Protein AF-A0A836QVP0-F1 (afdb_monomer)

Nearest PDB structures (foldseek):
  3f8k-assembly1_A  TM=7.224E-01  e=1.694E-03  Saccharolobus solfataricus P2
  4ab7-assembly1_A  TM=6.302E-01  e=6.485E+00  Saccharomyces cerevisiae
  1q4o-assembly1_A  TM=4.106E-01  e=5.060E+00  Homo sapiens
  3p37-assembly2_B  TM=4.115E-01  e=7.812E+00  Homo sapiens

Sequence (126 aa):
MILKKATSDDEDFIYNIVKDWLEKYPEQTVTVTIVTKEQMFSKPAERYIIDDYKGFVQLLPNNEIGYYLKPECHNKGIGTQAVKKLIKLHTRPFYFVTISNGNPASLKVAEKIGFKPKGQILIYSN

Radius of gyration: 14.01 Å; Cα contacts (8 Å, |Δi|>4): 146; chains: 1; bounding box: 30×34×31 Å

Solvent-accessible surface area (backbone atoms only — not comparable to full-atom values): 7857 Å² total; per-residue (Å²): 140,49,74,45,78,56,54,80,88,44,45,65,60,57,44,47,58,50,50,56,44,49,75,74,38,58,71,37,46,80,71,91,69,93,70,54,65,68,64,62,65,70,52,74,60,56,45,25,30,31,56,90,75,46,28,38,40,34,39,38,87,90,33,39,51,51,72,50,63,44,77,95,51,57,97,68,57,52,67,47,52,50,53,58,50,50,48,70,75,55,80,63,100,64,73,47,69,89,75,26,90,63,27,64,70,60,51,55,36,39,52,77,74,63,59,72,94,86,81,85,85,87,86,84,82,133

Mean predicted aligned error: 3.47 Å

Structure (mmCIF, N/CA/C/O backbone):
data_AF-A0A836QVP0-F1
#
_entry.id   AF-A0A836QVP0-F1
#
loop_
_atom_site.group_PDB
_atom_site.id
_atom_site.type_symbol
_atom_site.label_atom_id
_atom_site.label_alt_id
_atom_site.label_comp_id
_atom_site.label_asym_id
_atom_site.label_entity_id
_atom_site.label_seq_id
_atom_site.pdbx_PDB_ins_code
_atom_site.Cartn_x
_atom_site.Cartn_y
_atom_site.Cartn_z
_atom_site.occupancy
_atom_site.B_iso_or_equiv
_atom_site.auth_seq_id
_atom_site.auth_comp_id
_atom_site.auth_asym_id
_atom_site.auth_atom_id
_atom_site.pdbx_PDB_model_num
ATOM 1 N N . MET A 1 1 ? -5.489 -14.407 6.427 1.00 89.25 1 MET A N 1
ATOM 2 C CA . MET A 1 1 ? -5.341 -12.943 6.315 1.00 89.25 1 MET A CA 1
ATOM 3 C C . MET A 1 1 ? -6.645 -12.316 5.823 1.00 89.25 1 MET A C 1
ATOM 5 O O . MET A 1 1 ? -7.242 -12.780 4.843 1.00 89.25 1 MET A O 1
ATOM 9 N N . ILE A 1 2 ? -7.098 -11.281 6.517 1.00 95.62 2 ILE A N 1
ATOM 10 C CA . ILE A 1 2 ? -8.347 -10.546 6.305 1.00 95.62 2 ILE A CA 1
ATOM 11 C C . ILE A 1 2 ? -8.015 -9.182 5.686 1.00 95.62 2 ILE A C 1
ATOM 13 O O . ILE A 1 2 ? -7.008 -8.574 6.031 1.00 95.62 2 ILE A O 1
ATOM 17 N N . LEU A 1 3 ? -8.849 -8.739 4.741 1.00 98.25 3 LEU A N 1
ATOM 18 C CA . LEU A 1 3 ? -8.848 -7.365 4.241 1.00 98.25 3 LEU A CA 1
ATOM 19 C C . LEU A 1 3 ? -10.195 -6.757 4.621 1.00 98.25 3 LEU A C 1
ATOM 21 O O . LEU A 1 3 ? -11.218 -7.195 4.095 1.00 98.25 3 LEU A O 1
ATOM 25 N N . LYS A 1 4 ? -10.197 -5.801 5.550 1.00 98.06 4 LYS A N 1
ATOM 26 C CA . LYS A 1 4 ? -11.392 -5.044 5.942 1.00 98.06 4 LYS A CA 1
ATOM 27 C C . LYS A 1 4 ? -11.407 -3.750 5.138 1.00 98.06 4 LYS A C 1
ATOM 29 O O . LYS A 1 4 ? -10.389 -3.068 5.091 1.00 98.06 4 LYS A O 1
ATOM 34 N N . LYS A 1 5 ? -12.525 -3.416 4.493 1.00 98.25 5 LYS A N 1
ATOM 35 C CA . LYS A 1 5 ? -12.683 -2.127 3.805 1.00 98.25 5 LYS A CA 1
ATOM 36 C C . LYS A 1 5 ? -12.430 -0.997 4.812 1.00 98.25 5 LYS A C 1
ATOM 38 O O . LYS A 1 5 ? -13.017 -1.019 5.891 1.00 98.25 5 LYS A O 1
ATOM 43 N N . ALA A 1 6 ? -11.530 -0.079 4.475 1.00 98.06 6 ALA A N 1
ATOM 44 C CA . ALA A 1 6 ? -11.201 1.042 5.346 1.00 98.06 6 ALA A CA 1
ATOM 45 C C . ALA A 1 6 ? -12.353 2.055 5.383 1.00 98.06 6 ALA A C 1
ATOM 47 O O . ALA A 1 6 ? -13.060 2.244 4.388 1.00 98.06 6 ALA A O 1
ATOM 48 N N . THR A 1 7 ? -12.506 2.699 6.531 1.00 97.50 7 THR A N 1
ATOM 49 C CA . THR A 1 7 ? -13.482 3.758 6.815 1.00 97.50 7 THR A CA 1
ATOM 50 C C . THR A 1 7 ? -12.760 5.035 7.252 1.00 97.50 7 THR A C 1
ATOM 52 O O . THR A 1 7 ? -11.534 5.029 7.376 1.00 97.50 7 THR A O 1
ATOM 55 N N . SER A 1 8 ? -13.501 6.120 7.498 1.00 96.44 8 SER A N 1
ATOM 56 C CA . SER A 1 8 ? -12.942 7.369 8.042 1.00 96.44 8 SER A CA 1
ATOM 57 C C . SER A 1 8 ? -12.183 7.152 9.355 1.00 96.44 8 SER A C 1
ATOM 59 O O . SER A 1 8 ? -11.165 7.792 9.597 1.00 96.44 8 SER A O 1
ATOM 61 N N . ASP A 1 9 ? -12.626 6.193 10.172 1.00 97.62 9 ASP A N 1
ATOM 62 C CA . ASP A 1 9 ? -12.014 5.880 11.469 1.00 97.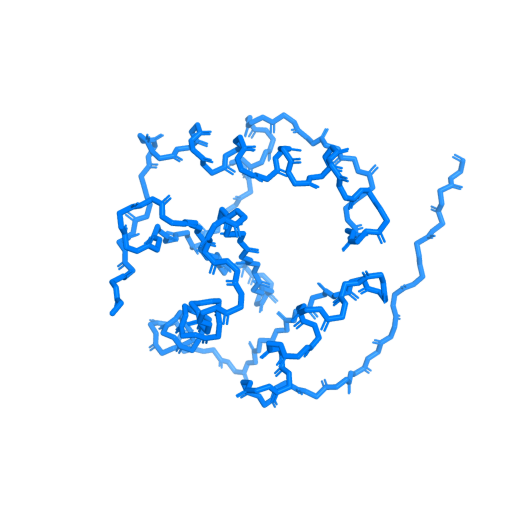62 9 ASP A CA 1
ATOM 63 C C . ASP A 1 9 ? -10.604 5.280 11.325 1.00 97.62 9 ASP A C 1
ATOM 65 O O . ASP A 1 9 ? -9.821 5.264 12.272 1.00 97.62 9 ASP A O 1
ATOM 69 N N . ASP A 1 10 ? -10.255 4.796 10.129 1.00 98.31 10 ASP A N 1
ATOM 70 C CA . ASP A 1 10 ? -8.952 4.205 9.839 1.00 98.31 10 ASP A CA 1
ATOM 71 C C . ASP A 1 10 ? -7.957 5.216 9.229 1.00 98.31 10 ASP A C 1
ATOM 73 O O . ASP A 1 10 ? -6.792 4.875 8.998 1.00 98.31 10 ASP A O 1
ATOM 77 N N . GLU A 1 11 ? -8.389 6.450 8.941 1.00 97.69 11 GLU A N 1
ATOM 78 C CA . GLU A 1 11 ? -7.580 7.441 8.219 1.00 97.69 11 GLU A CA 1
ATOM 79 C C . GLU A 1 11 ? -6.318 7.840 8.976 1.00 97.69 11 GLU A C 1
ATOM 81 O O . GLU A 1 11 ? -5.252 7.934 8.368 1.00 97.69 11 GLU A O 1
ATOM 86 N N . ASP A 1 12 ? -6.406 8.019 10.296 1.00 98.19 12 ASP A N 1
ATOM 87 C CA . ASP A 1 12 ? -5.246 8.369 11.120 1.00 98.19 12 ASP A CA 1
ATOM 88 C C . ASP A 1 12 ? -4.194 7.262 11.099 1.00 98.19 12 ASP A C 1
ATOM 90 O O . ASP A 1 12 ? -3.002 7.528 10.946 1.00 98.19 12 ASP A O 1
ATOM 94 N N . PHE A 1 13 ? -4.626 6.003 11.178 1.00 98.25 13 PHE A N 1
ATOM 95 C CA . PHE A 1 13 ? -3.720 4.866 11.072 1.00 98.25 13 PHE A CA 1
ATOM 96 C C . PHE A 1 13 ? -3.014 4.833 9.710 1.00 98.25 13 PHE A C 1
ATOM 98 O O . PHE A 1 13 ? -1.790 4.701 9.644 1.00 98.25 13 PHE A O 1
ATOM 105 N N . ILE A 1 14 ? -3.784 4.960 8.627 1.00 97.94 14 ILE A N 1
ATOM 106 C CA . ILE A 1 14 ? -3.273 4.938 7.252 1.00 97.94 14 ILE A CA 1
ATOM 107 C C . ILE A 1 14 ? -2.326 6.118 7.002 1.00 97.94 14 ILE A C 1
ATOM 109 O O . ILE A 1 14 ? -1.282 5.943 6.378 1.00 97.94 14 ILE A O 1
ATOM 113 N N . TYR A 1 15 ? -2.666 7.312 7.480 1.00 97.50 15 TYR A N 1
ATOM 114 C CA . TYR A 1 15 ? -1.828 8.491 7.313 1.00 97.50 15 TYR A CA 1
ATOM 115 C C . TYR A 1 15 ? -0.508 8.345 8.065 1.00 97.50 15 TYR A C 1
ATOM 117 O O . TYR A 1 15 ? 0.557 8.503 7.468 1.00 97.50 15 TYR A O 1
ATOM 125 N N . ASN A 1 16 ? -0.569 7.977 9.347 1.00 97.12 16 ASN A N 1
ATOM 126 C CA . ASN A 1 16 ? 0.618 7.879 10.192 1.00 97.12 16 ASN A CA 1
ATOM 127 C C . ASN A 1 16 ? 1.580 6.802 9.687 1.00 97.12 16 ASN A C 1
ATOM 129 O O . ASN A 1 16 ? 2.766 7.071 9.560 1.00 97.12 16 ASN A O 1
ATOM 133 N N . ILE A 1 17 ? 1.091 5.624 9.281 1.00 95.94 17 ILE A N 1
ATOM 134 C CA . ILE A 1 17 ? 1.989 4.578 8.767 1.00 95.94 17 ILE A CA 1
ATOM 135 C C . ILE A 1 17 ? 2.681 4.979 7.453 1.00 95.94 17 ILE A C 1
ATOM 137 O O . ILE A 1 17 ? 3.822 4.578 7.223 1.00 95.94 17 ILE A O 1
ATOM 141 N N . VAL A 1 18 ? 2.024 5.763 6.587 1.00 94.06 18 VAL A N 1
ATOM 142 C CA . VAL A 1 18 ? 2.669 6.313 5.383 1.00 94.06 18 VAL A CA 1
ATOM 143 C C . VAL A 1 18 ? 3.687 7.370 5.769 1.00 94.06 18 VAL A C 1
ATOM 145 O O . VAL A 1 18 ? 4.825 7.301 5.311 1.00 94.06 18 VAL A O 1
ATOM 148 N N . LYS A 1 19 ? 3.288 8.326 6.611 1.00 94.12 19 LYS A N 1
ATOM 149 C CA . LYS A 1 19 ? 4.142 9.419 7.071 1.00 94.12 19 LYS A CA 1
ATOM 150 C C . LYS A 1 19 ? 5.417 8.883 7.726 1.00 94.12 19 LYS A C 1
ATOM 152 O O . LYS A 1 19 ? 6.502 9.204 7.253 1.00 94.12 19 LYS A O 1
ATOM 157 N N . ASP A 1 20 ? 5.286 7.993 8.708 1.00 92.62 20 ASP A N 1
ATOM 158 C CA . ASP A 1 20 ? 6.408 7.370 9.418 1.00 92.62 20 ASP A CA 1
ATOM 159 C C . ASP A 1 20 ? 7.358 6.657 8.450 1.00 92.62 20 ASP A C 1
ATOM 161 O O . ASP A 1 20 ? 8.580 6.701 8.598 1.00 92.62 20 ASP A O 1
ATOM 165 N N . TRP A 1 21 ? 6.807 5.982 7.435 1.00 89.62 21 TRP A N 1
ATOM 166 C CA . TRP A 1 21 ? 7.616 5.278 6.448 1.00 89.62 21 TRP A CA 1
ATOM 167 C C . TRP A 1 21 ? 8.377 6.240 5.530 1.00 89.62 21 TRP A C 1
ATOM 169 O O . TRP A 1 21 ? 9.555 6.010 5.263 1.00 89.62 21 TRP A O 1
ATOM 179 N N . LEU A 1 22 ? 7.730 7.318 5.075 1.00 89.50 22 LEU A N 1
ATOM 180 C CA . LEU A 1 22 ? 8.355 8.347 4.239 1.00 89.50 22 LEU A CA 1
ATOM 181 C C . LEU A 1 22 ? 9.447 9.118 4.991 1.00 89.50 22 LEU A C 1
ATOM 183 O O . LEU A 1 22 ? 10.489 9.401 4.409 1.00 89.50 22 LEU A O 1
ATOM 187 N N . GLU A 1 23 ? 9.234 9.423 6.273 1.00 90.75 23 GLU A N 1
ATOM 188 C CA . GLU A 1 23 ? 10.230 10.097 7.117 1.00 90.75 23 GLU A CA 1
ATOM 189 C C . GLU A 1 23 ? 11.433 9.194 7.411 1.00 90.75 23 GLU A C 1
ATOM 191 O O . GLU A 1 23 ? 12.572 9.657 7.439 1.00 90.75 23 GLU A O 1
ATOM 196 N N . LYS A 1 24 ? 11.194 7.893 7.612 1.00 89.50 24 LYS A N 1
ATOM 197 C CA . LYS A 1 24 ? 12.241 6.937 7.985 1.00 89.50 24 LYS A CA 1
ATOM 198 C C . LYS A 1 24 ? 13.052 6.403 6.804 1.00 89.50 24 LYS A C 1
ATOM 200 O O . LYS A 1 24 ? 14.218 6.066 6.994 1.00 89.50 24 LYS A O 1
ATOM 205 N N . TYR A 1 25 ? 12.440 6.279 5.626 1.00 86.69 25 TYR A N 1
ATOM 206 C CA . TYR A 1 25 ? 13.046 5.666 4.436 1.00 86.69 25 TYR A CA 1
ATOM 207 C C . TYR A 1 25 ? 12.886 6.542 3.177 1.00 86.69 25 TYR A C 1
ATOM 209 O O . TYR A 1 25 ? 12.335 6.078 2.167 1.00 86.69 25 TYR A O 1
ATOM 217 N N . PRO A 1 26 ? 13.341 7.809 3.203 1.00 84.50 26 PRO A N 1
ATOM 218 C CA . PRO A 1 26 ? 13.167 8.746 2.091 1.00 84.50 26 PRO A CA 1
ATOM 219 C C . PRO A 1 26 ? 13.824 8.268 0.782 1.00 84.50 26 PRO A C 1
ATOM 221 O O . PRO A 1 26 ? 13.364 8.604 -0.304 1.00 84.50 26 PRO A O 1
ATOM 224 N N . GLU A 1 27 ? 14.858 7.430 0.847 1.00 82.06 27 GLU A N 1
ATOM 225 C CA . GLU A 1 27 ? 15.530 6.846 -0.319 1.00 82.06 27 GLU A CA 1
ATOM 226 C C . GLU A 1 27 ? 14.762 5.673 -0.959 1.00 82.06 27 GLU A C 1
ATOM 228 O O . GLU A 1 27 ? 15.013 5.288 -2.105 1.00 82.06 27 GLU A O 1
ATOM 233 N N . GLN A 1 28 ? 13.811 5.083 -0.231 1.00 83.12 28 GLN A N 1
ATOM 234 C CA . GLN A 1 28 ? 13.062 3.900 -0.674 1.00 83.12 28 GLN A CA 1
ATOM 235 C C . GLN A 1 28 ? 11.713 4.256 -1.290 1.00 83.12 28 GLN A C 1
ATOM 237 O O . GLN A 1 28 ? 10.989 3.366 -1.748 1.00 83.12 28 GLN A O 1
ATOM 242 N N . THR A 1 29 ? 11.370 5.541 -1.326 1.00 79.62 29 THR A N 1
ATOM 243 C CA . THR A 1 29 ? 10.100 6.028 -1.849 1.00 79.62 29 THR A CA 1
ATOM 244 C C . THR A 1 29 ? 10.238 6.650 -3.235 1.00 79.62 29 THR A C 1
ATOM 246 O O . THR A 1 29 ? 11.289 7.141 -3.629 1.00 79.62 29 THR A O 1
ATOM 249 N N . VAL A 1 30 ? 9.142 6.605 -3.987 1.00 74.81 30 VAL A N 1
ATOM 250 C CA . VAL A 1 30 ? 8.937 7.358 -5.238 1.00 74.81 30 VAL A CA 1
ATOM 251 C C . VAL A 1 30 ? 8.290 8.717 -4.915 1.00 74.81 30 VAL A C 1
ATOM 253 O O . VAL A 1 30 ? 8.295 9.639 -5.723 1.00 74.81 30 VAL A O 1
ATOM 256 N N . THR A 1 31 ? 7.723 8.859 -3.715 1.00 73.38 31 THR A N 1
ATOM 257 C CA . THR A 1 31 ? 7.054 10.075 -3.260 1.00 73.38 31 THR A CA 1
ATOM 258 C C . THR A 1 31 ? 8.075 11.135 -2.865 1.00 73.38 31 THR A C 1
ATOM 260 O O . THR A 1 3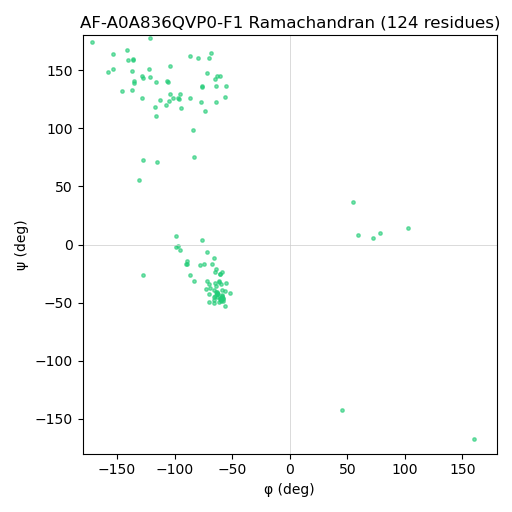1 ? 8.869 10.923 -1.957 1.00 73.38 31 THR A O 1
ATOM 263 N N . VAL A 1 32 ? 7.991 12.303 -3.497 1.00 66.94 32 VAL A N 1
ATOM 264 C CA . VAL A 1 32 ? 8.932 13.423 -3.296 1.00 66.94 32 VAL A CA 1
ATOM 265 C C . VAL A 1 32 ? 8.499 14.356 -2.159 1.00 66.94 32 VAL A C 1
ATOM 267 O O . VAL A 1 32 ? 9.288 15.149 -1.655 1.00 66.94 32 VAL A O 1
ATOM 270 N N . THR A 1 33 ? 7.234 14.290 -1.736 1.00 78.94 33 THR A N 1
ATOM 271 C CA . THR 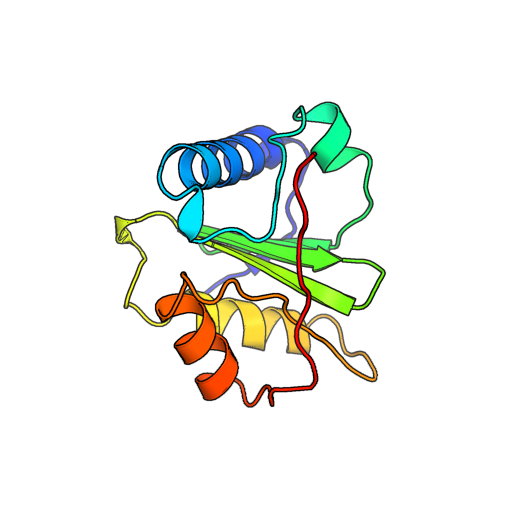A 1 33 ? 6.685 15.197 -0.721 1.00 78.94 33 THR A CA 1
ATOM 272 C C . THR A 1 33 ? 5.662 14.484 0.149 1.00 78.94 33 THR A C 1
ATOM 274 O O . THR A 1 33 ? 4.746 13.833 -0.358 1.00 78.94 33 THR A O 1
ATOM 277 N N . ILE A 1 34 ? 5.798 14.636 1.465 1.00 83.75 34 ILE A N 1
ATOM 278 C CA . ILE A 1 34 ? 4.775 14.221 2.424 1.00 83.75 34 ILE A CA 1
ATOM 279 C C . ILE A 1 34 ? 3.623 15.226 2.323 1.00 83.75 34 ILE A C 1
ATOM 281 O O . ILE A 1 34 ? 3.795 16.411 2.596 1.00 83.75 34 ILE A O 1
ATOM 285 N N . VAL A 1 35 ? 2.463 14.753 1.878 1.00 89.12 35 VAL A N 1
ATOM 286 C CA . VAL A 1 35 ? 1.232 15.552 1.778 1.00 89.12 35 VAL A CA 1
ATOM 287 C C . VAL A 1 35 ? 0.473 15.536 3.103 1.00 89.12 35 VAL A C 1
ATOM 289 O O . VAL A 1 35 ? 0.703 14.650 3.924 1.00 89.12 35 VAL A O 1
ATOM 292 N N . THR A 1 36 ? -0.453 16.473 3.313 1.00 94.62 36 THR A N 1
ATOM 293 C CA . THR A 1 36 ? -1.324 16.439 4.501 1.00 94.62 36 THR A CA 1
ATOM 294 C C . THR A 1 36 ? -2.308 15.268 4.444 1.00 94.62 36 THR A C 1
ATOM 296 O O . THR A 1 36 ? -2.545 14.676 3.384 1.00 94.62 36 THR A O 1
ATOM 299 N N . LYS A 1 37 ? -2.931 14.950 5.586 1.00 95.31 37 LYS A N 1
ATOM 300 C CA . LYS A 1 37 ? -3.974 13.921 5.663 1.00 95.31 37 LYS A CA 1
ATOM 301 C C . LYS A 1 37 ? -5.135 14.253 4.724 1.00 95.31 37 LYS A C 1
ATOM 303 O O . LYS A 1 37 ? -5.526 13.415 3.916 1.00 95.31 37 LYS A O 1
ATOM 308 N N . GLU A 1 38 ? -5.613 15.497 4.739 1.00 95.69 38 GLU A N 1
ATOM 309 C CA . GLU A 1 38 ? -6.702 15.944 3.862 1.00 95.69 38 GLU A CA 1
ATOM 310 C C . GLU A 1 38 ? -6.333 15.754 2.386 1.00 95.69 38 GLU A C 1
ATOM 312 O O . GLU A 1 38 ? -7.118 15.221 1.602 1.00 95.69 38 GLU A O 1
ATOM 317 N N . GLN A 1 39 ? -5.107 16.118 1.999 1.00 94.12 39 GLN A N 1
ATOM 318 C CA . GLN A 1 39 ? -4.624 15.933 0.631 1.00 94.12 39 GLN A CA 1
ATOM 319 C C . GLN A 1 39 ? -4.543 14.449 0.241 1.00 94.12 39 GLN A C 1
ATOM 321 O O . GLN A 1 39 ? -4.934 14.091 -0.874 1.00 94.12 39 GLN A O 1
ATOM 326 N N . MET A 1 40 ? -4.079 13.575 1.141 1.00 93.00 40 MET A N 1
ATOM 327 C CA . MET A 1 40 ? -3.991 12.129 0.908 1.00 93.00 40 MET A CA 1
ATOM 328 C C . MET A 1 40 ? -5.368 11.491 0.665 1.00 93.00 40 MET A C 1
ATOM 330 O O . MET A 1 40 ? -5.510 10.657 -0.239 1.00 93.00 40 MET A O 1
ATOM 334 N N . PHE A 1 41 ? -6.376 11.888 1.445 1.00 95.25 41 PHE A N 1
ATOM 335 C CA . PHE A 1 41 ? -7.729 11.329 1.366 1.00 95.25 41 PHE A CA 1
ATOM 336 C C . PHE A 1 41 ? -8.646 12.047 0.369 1.00 95.25 41 PHE A C 1
ATOM 338 O O . PHE A 1 41 ? -9.630 11.454 -0.063 1.00 95.25 41 PHE A O 1
ATOM 345 N N . SER A 1 42 ? -8.275 13.239 -0.115 1.00 93.50 42 SER A N 1
ATOM 346 C CA . SER A 1 42 ? -8.968 13.908 -1.231 1.00 93.50 42 SER A CA 1
ATOM 347 C C . SER A 1 42 ? -8.939 13.100 -2.536 1.00 93.50 42 SER A C 1
ATOM 349 O O . SER A 1 42 ? -9.814 13.245 -3.391 1.00 93.50 42 SER A O 1
ATOM 351 N N . LYS A 1 43 ? -7.934 12.227 -2.700 1.00 88.88 43 LYS A N 1
ATOM 352 C CA . LYS A 1 43 ? -7.799 11.356 -3.868 1.00 88.88 43 LYS A CA 1
ATOM 353 C C . LYS A 1 43 ? -8.586 10.058 -3.655 1.00 88.88 43 LYS A C 1
ATOM 355 O O . LYS A 1 43 ? -8.324 9.346 -2.674 1.00 88.88 43 LYS A O 1
ATOM 360 N N . PRO A 1 44 ? -9.492 9.694 -4.584 1.00 93.75 44 PRO A N 1
ATOM 361 C CA . PRO A 1 44 ? -10.265 8.468 -4.460 1.00 93.75 44 PRO A CA 1
ATOM 362 C C . PRO A 1 44 ? -9.338 7.255 -4.519 1.00 93.75 44 PRO A C 1
ATOM 364 O O . PRO A 1 44 ? -8.436 7.197 -5.353 1.00 93.75 44 PRO A O 1
ATOM 367 N N . ALA A 1 45 ? -9.560 6.280 -3.640 1.00 96.50 45 ALA A N 1
ATOM 368 C CA . ALA A 1 45 ? -8.873 4.996 -3.675 1.00 96.50 45 ALA A CA 1
ATOM 369 C C . ALA A 1 45 ? -9.680 3.922 -2.945 1.00 96.50 45 ALA A C 1
ATOM 371 O O . ALA A 1 45 ? -10.344 4.171 -1.938 1.00 96.50 45 ALA A O 1
ATOM 372 N N . GLU A 1 46 ? -9.547 2.691 -3.418 1.00 98.00 46 GLU A N 1
ATOM 373 C CA . GLU A 1 46 ? -10.080 1.510 -2.761 1.00 98.00 46 GLU A CA 1
ATOM 374 C C . GLU A 1 46 ? -9.094 1.042 -1.683 1.00 98.00 46 GLU A C 1
ATOM 376 O O . GLU A 1 46 ? -8.106 0.386 -2.005 1.00 98.00 46 GLU A O 1
ATOM 381 N N . ARG A 1 47 ? -9.330 1.395 -0.411 1.00 98.25 47 ARG A N 1
ATOM 382 C CA . ARG A 1 47 ? -8.423 1.095 0.714 1.00 98.25 47 ARG A CA 1
ATOM 383 C C . ARG A 1 47 ? -8.943 -0.024 1.612 1.00 98.25 47 ARG A C 1
ATOM 385 O O . ARG A 1 47 ? -10.136 -0.082 1.913 1.00 98.25 47 ARG A O 1
ATOM 392 N N . TYR A 1 48 ? -8.036 -0.891 2.058 1.00 98.69 48 TYR A N 1
ATOM 393 C CA . TYR A 1 48 ? -8.335 -2.004 2.955 1.00 98.69 48 TYR A CA 1
ATOM 394 C C . TYR A 1 48 ? -7.277 -2.124 4.052 1.00 98.69 48 TYR A C 1
ATOM 396 O O . TYR A 1 48 ? -6.079 -2.147 3.763 1.00 98.69 48 TYR A O 1
ATOM 404 N N . ILE A 1 49 ? -7.726 -2.273 5.296 1.00 98.69 49 ILE A N 1
ATOM 405 C CA . ILE A 1 49 ? -6.885 -2.608 6.446 1.00 98.69 49 ILE A CA 1
ATOM 406 C C . ILE A 1 49 ? -6.541 -4.097 6.405 1.00 98.69 49 ILE A C 1
ATOM 408 O O . ILE A 1 49 ? -7.396 -4.942 6.119 1.00 98.69 49 ILE A O 1
ATOM 412 N N . ILE A 1 50 ? -5.268 -4.407 6.650 1.00 98.50 50 ILE A N 1
ATOM 413 C CA . ILE A 1 50 ? -4.728 -5.767 6.640 1.00 98.50 50 ILE A CA 1
ATOM 414 C C . ILE A 1 50 ? -4.740 -6.323 8.064 1.00 98.50 50 ILE A C 1
ATOM 416 O O . ILE A 1 50 ? -4.004 -5.832 8.924 1.00 98.50 50 ILE A O 1
ATOM 420 N N . ASP A 1 51 ? -5.510 -7.397 8.271 1.00 95.94 51 ASP A N 1
ATOM 421 C CA . ASP A 1 51 ? -5.767 -7.993 9.588 1.00 95.94 51 ASP A CA 1
ATOM 422 C C . ASP A 1 51 ? -6.097 -6.900 10.641 1.00 95.94 51 ASP A C 1
ATOM 424 O O . ASP A 1 51 ? -6.764 -5.916 10.329 1.00 95.94 51 ASP A O 1
ATOM 428 N N . ASP A 1 52 ? -5.635 -7.067 11.880 1.00 93.69 52 ASP A N 1
ATOM 429 C CA . ASP A 1 52 ? -5.779 -6.113 12.981 1.00 93.69 52 ASP A CA 1
ATOM 430 C C . ASP A 1 52 ? -4.690 -5.024 12.913 1.00 93.69 52 ASP A C 1
ATOM 432 O O . ASP A 1 52 ? -3.666 -5.087 13.595 1.00 93.69 52 ASP A O 1
ATOM 436 N N . TYR A 1 53 ? -4.852 -4.074 11.985 1.00 97.25 53 TYR A N 1
ATOM 437 C CA . TYR A 1 53 ? -3.959 -2.917 11.812 1.00 97.25 53 TYR A CA 1
ATOM 438 C C . TYR A 1 53 ? -2.475 -3.277 11.616 1.00 97.25 53 TYR A C 1
ATOM 440 O O . TYR A 1 53 ? -1.574 -2.570 12.074 1.00 97.25 53 TYR A O 1
ATOM 448 N N . LYS A 1 54 ? -2.182 -4.369 10.899 1.00 97.50 54 LYS A N 1
ATOM 449 C CA . LYS A 1 54 ? -0.799 -4.721 10.508 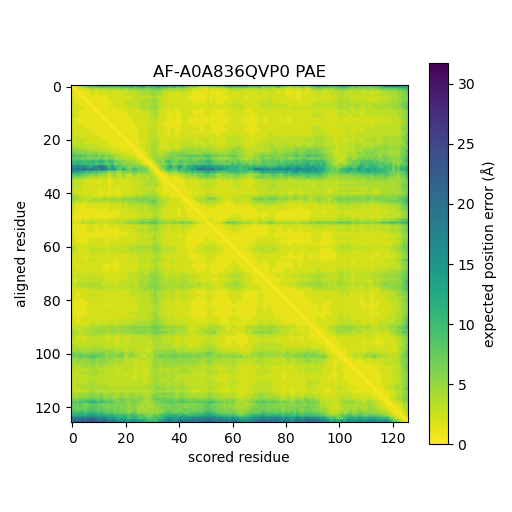1.00 97.50 54 LYS A CA 1
ATOM 450 C C . LYS A 1 54 ? -0.259 -3.831 9.388 1.00 97.50 54 LYS A C 1
ATOM 452 O O . LYS A 1 54 ? 0.944 -3.805 9.126 1.00 97.50 54 LYS A O 1
ATOM 457 N N . GLY A 1 55 ? -1.158 -3.132 8.708 1.00 98.00 55 GLY A N 1
ATOM 458 C CA . GLY A 1 55 ? -0.887 -2.263 7.579 1.00 98.00 55 GLY A CA 1
ATOM 459 C C . GLY A 1 55 ? -2.151 -2.020 6.771 1.00 98.00 55 GLY A C 1
ATOM 460 O O . GLY A 1 55 ? -3.252 -2.384 7.193 1.00 98.00 55 GLY A O 1
ATOM 461 N N . PHE A 1 56 ? -1.989 -1.456 5.584 1.00 98.50 56 PHE A N 1
ATOM 462 C CA . PHE A 1 56 ? -3.078 -1.303 4.629 1.00 98.50 56 PHE A CA 1
ATOM 463 C C . PHE A 1 56 ? -2.596 -1.573 3.204 1.00 98.50 56 PHE A C 1
ATOM 465 O O . PHE A 1 56 ? -1.404 -1.503 2.898 1.00 98.50 56 PHE A O 1
ATOM 472 N N . VAL A 1 57 ? -3.543 -1.897 2.332 1.00 98.44 57 VAL A N 1
ATOM 473 C CA . VAL A 1 57 ? -3.350 -2.034 0.887 1.00 98.44 57 VAL A CA 1
ATOM 474 C C . VAL A 1 57 ? -4.391 -1.162 0.192 1.00 98.44 57 VAL A C 1
ATOM 476 O O . VAL A 1 57 ? -5.521 -1.033 0.670 1.00 98.44 57 VAL A O 1
ATOM 479 N N . GLN A 1 58 ? -4.020 -0.544 -0.922 1.00 98.00 58 GLN A N 1
ATOM 480 C CA . GLN A 1 58 ? -4.903 0.321 -1.686 1.00 98.00 58 GLN A CA 1
ATOM 481 C C . GLN A 1 58 ? -4.794 0.079 -3.187 1.00 98.00 58 GLN A C 1
ATOM 483 O O . GLN A 1 58 ? -3.725 -0.263 -3.693 1.00 98.00 58 GLN A O 1
ATOM 488 N N . LEU A 1 59 ? -5.902 0.305 -3.886 1.00 98.25 59 LEU A N 1
ATOM 489 C CA . LEU A 1 59 ? -5.974 0.361 -5.341 1.00 98.25 59 LEU A CA 1
ATOM 490 C C . LEU A 1 59 ? -6.409 1.764 -5.767 1.00 98.25 59 LEU A C 1
ATOM 492 O O . LEU A 1 59 ? -7.506 2.219 -5.431 1.00 98.25 59 LEU A O 1
ATOM 496 N N . LEU A 1 60 ? -5.540 2.441 -6.509 1.00 96.31 60 LEU A N 1
ATOM 497 C CA . LEU A 1 60 ? -5.797 3.764 -7.061 1.00 96.31 60 LEU A CA 1
ATOM 498 C C . LEU A 1 60 ? -6.664 3.678 -8.342 1.00 96.31 60 LEU A C 1
ATOM 500 O O . LEU A 1 60 ? -6.757 2.619 -8.981 1.00 96.31 60 LEU A O 1
ATOM 504 N N . PRO A 1 61 ? -7.318 4.778 -8.761 1.00 95.38 61 PRO A N 1
ATOM 505 C CA . PRO A 1 61 ? -8.181 4.794 -9.945 1.00 95.38 61 PRO A CA 1
ATOM 506 C C . PRO A 1 61 ? -7.431 4.450 -11.235 1.00 95.38 61 PRO A C 1
ATOM 508 O O . PRO A 1 61 ? -7.991 3.809 -12.116 1.00 95.38 61 PRO A O 1
ATOM 511 N N . ASN A 1 62 ? -6.146 4.801 -11.314 1.00 95.50 62 ASN A N 1
ATOM 512 C CA . ASN A 1 62 ? -5.263 4.517 -12.447 1.00 95.50 62 ASN A CA 1
ATOM 513 C C . ASN A 1 62 ? -4.771 3.055 -12.517 1.00 95.50 62 ASN A C 1
ATOM 515 O O . ASN A 1 62 ? -3.983 2.744 -13.400 1.00 95.50 62 ASN A O 1
ATOM 519 N N . ASN A 1 63 ? -5.232 2.161 -11.633 1.00 96.94 63 ASN A N 1
ATOM 520 C CA . ASN A 1 63 ? -4.796 0.760 -11.489 1.00 96.94 63 ASN A CA 1
ATOM 521 C C . ASN A 1 63 ? -3.468 0.552 -10.749 1.00 96.94 63 ASN A C 1
ATOM 523 O O . ASN A 1 63 ? -2.953 -0.571 -10.722 1.00 96.94 63 ASN A O 1
ATOM 527 N N . GLU A 1 64 ? -2.923 1.594 -10.126 1.00 96.38 64 GLU A N 1
ATOM 528 C CA . GLU A 1 64 ? -1.748 1.450 -9.278 1.00 96.38 64 GLU A CA 1
ATOM 529 C C . GLU A 1 64 ? -2.110 0.829 -7.928 1.00 96.38 64 GLU A C 1
ATOM 531 O O . G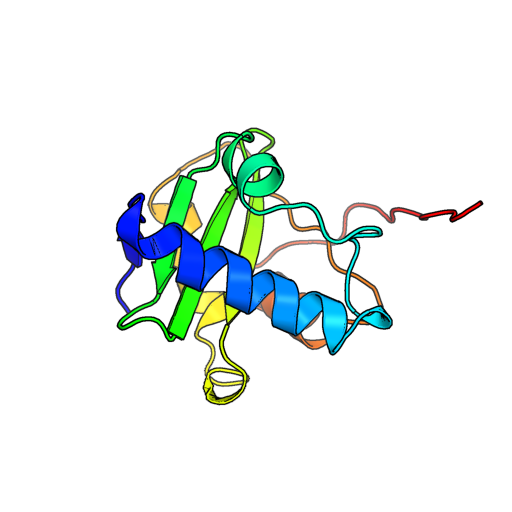LU A 1 64 ? -3.100 1.205 -7.291 1.00 96.38 64 GLU A O 1
ATOM 536 N N . ILE A 1 65 ? -1.293 -0.120 -7.479 1.00 97.50 65 ILE A N 1
ATOM 537 C CA . ILE A 1 65 ? -1.421 -0.736 -6.160 1.00 97.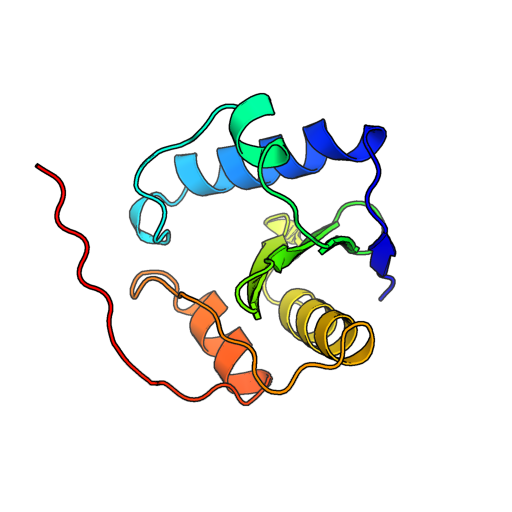50 65 ILE A CA 1
ATOM 538 C C . ILE A 1 65 ? -0.350 -0.167 -5.232 1.00 97.50 65 ILE A C 1
ATOM 540 O O . ILE A 1 65 ? 0.836 -0.191 -5.548 1.00 97.50 65 ILE A O 1
ATOM 544 N N . GLY A 1 66 ? -0.771 0.280 -4.049 1.00 95.19 66 GLY A N 1
ATOM 545 C CA . GLY A 1 66 ? 0.123 0.677 -2.961 1.00 95.19 66 GLY A CA 1
ATOM 546 C C . GLY A 1 66 ? -0.157 -0.131 -1.700 1.00 95.19 66 GLY A C 1
ATOM 547 O O . GLY A 1 66 ? -1.287 -0.566 -1.476 1.00 95.19 66 GLY A O 1
ATOM 548 N N . TYR A 1 67 ? 0.851 -0.339 -0.860 1.00 96.12 67 TYR A N 1
ATOM 549 C CA . TYR A 1 67 ? 0.661 -0.941 0.457 1.00 96.12 67 TYR A CA 1
ATOM 550 C C . TYR A 1 67 ? 1.751 -0.497 1.424 1.00 96.12 67 TYR A C 1
ATOM 552 O O . TYR A 1 67 ? 2.887 -0.257 1.024 1.00 96.12 67 TYR A O 1
ATOM 560 N N . TYR A 1 68 ? 1.402 -0.454 2.705 1.00 95.75 68 TYR A N 1
ATOM 561 C CA . TYR A 1 68 ? 2.328 -0.170 3.797 1.00 95.75 68 TYR A CA 1
ATOM 562 C C . TYR A 1 68 ? 2.066 -1.158 4.925 1.00 95.75 68 TYR A C 1
ATOM 564 O O . TYR A 1 68 ? 0.919 -1.511 5.201 1.00 95.75 68 TYR A O 1
ATOM 572 N N . LEU A 1 69 ? 3.135 -1.633 5.559 1.00 95.69 69 LEU A N 1
ATOM 573 C CA . LEU A 1 69 ? 3.089 -2.590 6.663 1.00 95.69 69 LEU A CA 1
ATOM 574 C C . LEU A 1 69 ? 3.910 -2.060 7.826 1.00 95.69 69 LEU A C 1
ATOM 576 O O . LEU A 1 69 ? 4.984 -1.492 7.606 1.00 95.69 69 LEU A O 1
ATOM 580 N N . LYS A 1 70 ? 3.455 -2.331 9.050 1.00 94.56 70 LYS A N 1
ATOM 581 C CA . LYS A 1 70 ? 4.247 -2.042 10.244 1.00 94.56 70 LYS A CA 1
ATOM 582 C C . LYS A 1 70 ? 5.570 -2.827 10.196 1.00 94.56 70 LYS A C 1
ATOM 584 O O . LYS A 1 70 ? 5.562 -3.956 9.685 1.00 94.56 70 LYS A O 1
ATOM 589 N N . PRO A 1 71 ? 6.691 -2.282 10.702 1.00 91.88 71 PRO A N 1
ATOM 590 C CA . PRO A 1 71 ? 8.004 -2.932 10.630 1.00 91.88 71 PRO A CA 1
ATOM 591 C C . PRO A 1 71 ? 8.018 -4.380 11.143 1.00 91.88 71 PRO A C 1
ATOM 593 O O . PRO A 1 71 ? 8.556 -5.277 10.497 1.00 91.88 71 PRO A O 1
ATOM 596 N N . GLU A 1 72 ? 7.335 -4.653 12.251 1.00 93.44 72 GLU A N 1
ATOM 597 C CA . GLU A 1 72 ? 7.209 -5.981 12.856 1.00 93.44 72 GLU A CA 1
ATOM 598 C C . GLU A 1 72 ? 6.437 -6.992 11.986 1.00 93.44 72 GLU A C 1
ATOM 600 O O . GLU A 1 72 ? 6.446 -8.197 12.256 1.00 93.44 72 GLU A O 1
ATOM 605 N N . CYS A 1 73 ? 5.769 -6.530 10.927 1.00 94.12 73 CYS A N 1
ATOM 606 C CA . CYS A 1 73 ? 5.030 -7.347 9.966 1.00 94.12 73 CYS A CA 1
ATOM 607 C C . CYS A 1 73 ? 5.822 -7.640 8.678 1.00 94.12 73 CYS A C 1
ATOM 609 O O . CYS A 1 73 ? 5.334 -8.364 7.801 1.00 94.12 73 CYS A O 1
ATOM 611 N N . HIS A 1 74 ? 7.038 -7.107 8.540 1.00 90.81 74 HIS A N 1
ATOM 612 C CA . HIS A 1 74 ? 7.880 -7.322 7.360 1.00 90.81 74 HIS A CA 1
ATOM 613 C C . HIS A 1 74 ? 8.401 -8.764 7.287 1.00 90.81 74 HIS A C 1
ATOM 615 O O . HIS A 1 74 ? 8.382 -9.507 8.265 1.00 90.81 74 HIS A O 1
ATOM 621 N N . ASN A 1 75 ? 8.828 -9.193 6.095 1.00 88.62 75 ASN A N 1
ATOM 622 C CA . ASN A 1 75 ? 9.379 -10.532 5.812 1.00 88.62 75 ASN A CA 1
ATOM 623 C C . ASN A 1 75 ? 8.459 -11.737 6.114 1.00 88.62 75 ASN A C 1
ATOM 625 O O . ASN A 1 75 ? 8.874 -12.880 5.959 1.00 88.62 75 ASN A O 1
ATOM 629 N N . LYS A 1 76 ? 7.183 -11.506 6.449 1.00 92.69 76 LYS A N 1
ATOM 630 C CA . LYS A 1 76 ? 6.183 -12.552 6.756 1.00 92.69 76 LYS A CA 1
ATOM 631 C C . LYS A 1 76 ? 5.254 -12.901 5.584 1.00 92.69 76 LYS A C 1
ATOM 633 O O . LYS A 1 76 ? 4.262 -13.599 5.753 1.00 92.69 76 LYS A O 1
ATOM 638 N N . GLY A 1 77 ? 5.521 -12.365 4.390 1.00 93.94 77 GLY A N 1
ATOM 639 C CA . GLY A 1 77 ? 4.690 -12.579 3.195 1.00 93.94 77 GLY A CA 1
ATOM 640 C C . GLY 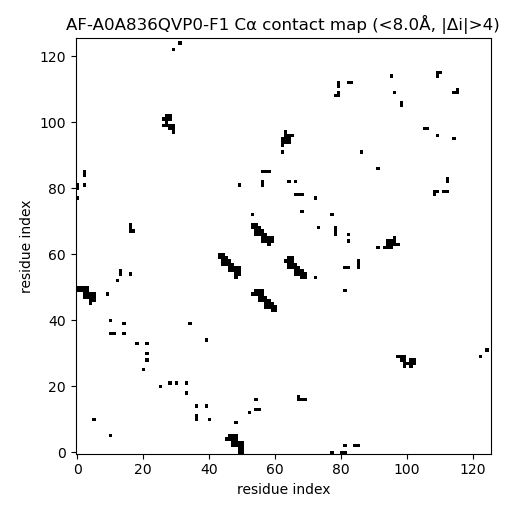A 1 77 ? 3.331 -11.861 3.205 1.00 93.94 77 GLY A C 1
ATOM 641 O O . GLY A 1 77 ? 2.550 -12.037 2.271 1.00 93.94 77 GLY A O 1
ATOM 642 N N . ILE A 1 78 ? 3.059 -11.027 4.215 1.00 95.69 78 ILE A N 1
ATOM 643 C CA . ILE A 1 78 ? 1.780 -10.322 4.396 1.00 95.69 78 ILE A CA 1
ATOM 644 C C . ILE A 1 78 ? 1.476 -9.407 3.202 1.00 95.69 78 ILE A C 1
ATOM 646 O O . ILE A 1 78 ? 0.386 -9.484 2.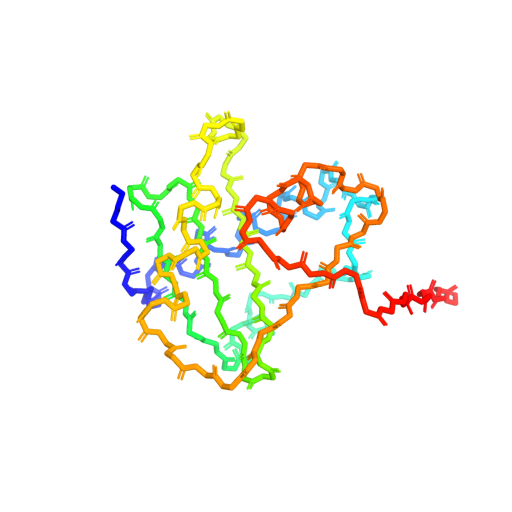645 1.00 95.69 78 ILE A O 1
ATOM 650 N N . GLY A 1 79 ? 2.449 -8.613 2.740 1.00 94.75 79 GLY A N 1
ATOM 651 C CA . GLY A 1 79 ? 2.263 -7.709 1.594 1.00 94.75 79 GLY A CA 1
ATOM 652 C C . GLY A 1 79 ? 1.889 -8.459 0.313 1.00 94.75 79 GLY A C 1
ATOM 653 O O . GLY A 1 79 ? 0.911 -8.126 -0.349 1.00 94.75 79 GLY A O 1
ATOM 654 N N . THR A 1 80 ? 2.595 -9.554 0.016 1.00 96.56 80 THR A N 1
ATOM 655 C CA . THR A 1 80 ? 2.291 -10.429 -1.128 1.00 96.56 80 THR A CA 1
ATOM 656 C C . THR A 1 80 ? 0.870 -10.980 -1.062 1.00 96.56 80 THR A C 1
ATOM 658 O O . THR A 1 80 ? 0.156 -10.971 -2.065 1.00 96.56 80 THR A O 1
ATOM 661 N N . GLN A 1 81 ? 0.446 -11.467 0.107 1.00 97.12 81 GLN A N 1
ATOM 662 C CA . GLN A 1 81 ? -0.910 -11.982 0.283 1.00 97.12 81 GLN A CA 1
ATOM 663 C C . GLN A 1 81 ? -1.948 -10.864 0.120 1.00 97.12 81 GLN A C 1
ATOM 665 O O . GLN A 1 81 ? -2.951 -11.071 -0.566 1.00 97.12 81 GLN A O 1
ATOM 670 N N . ALA A 1 82 ? -1.708 -9.691 0.717 1.00 97.69 82 ALA A N 1
ATOM 671 C CA . ALA A 1 82 ? -2.612 -8.544 0.672 1.00 97.69 82 ALA A CA 1
ATOM 672 C C . ALA A 1 82 ? -2.853 -8.078 -0.764 1.00 97.69 82 ALA A C 1
ATOM 674 O O . ALA A 1 82 ? -4.005 -7.982 -1.183 1.00 97.69 82 ALA A O 1
ATOM 675 N N . VAL A 1 83 ? -1.788 -7.909 -1.551 1.00 97.38 83 VAL A N 1
ATOM 676 C CA . VAL A 1 83 ? -1.902 -7.515 -2.961 1.00 97.38 83 VAL A CA 1
ATOM 677 C C . VAL A 1 83 ? -2.634 -8.579 -3.786 1.00 97.38 83 VAL A C 1
ATOM 679 O O . VAL A 1 83 ? -3.554 -8.245 -4.529 1.00 97.38 83 VAL A O 1
ATOM 682 N N . LYS A 1 84 ? -2.312 -9.873 -3.619 1.00 97.12 84 LYS A N 1
ATOM 683 C CA . LYS A 1 84 ? -3.029 -10.956 -4.324 1.00 97.12 84 LYS A CA 1
ATOM 684 C C . LYS A 1 84 ? -4.525 -10.957 -4.006 1.00 97.12 84 LYS A C 1
ATOM 686 O O . LYS A 1 84 ? -5.338 -11.210 -4.891 1.00 97.12 84 LYS A O 1
ATOM 691 N N . LYS A 1 85 ? -4.900 -10.696 -2.752 1.00 97.75 85 LYS A N 1
ATOM 692 C CA . LYS A 1 85 ? -6.307 -10.640 -2.339 1.00 97.75 85 LYS A CA 1
ATOM 693 C C . LYS A 1 85 ? -7.001 -9.378 -2.858 1.00 97.75 85 LYS A C 1
ATOM 695 O O . LYS A 1 85 ? -8.132 -9.486 -3.315 1.00 97.75 85 LYS A O 1
ATOM 700 N N . LEU A 1 86 ? -6.321 -8.231 -2.868 1.00 97.94 86 LEU A N 1
ATOM 701 C CA . LEU A 1 86 ? -6.834 -6.990 -3.454 1.00 97.94 86 LEU A CA 1
ATOM 702 C C . LEU A 1 86 ? -7.139 -7.151 -4.953 1.00 97.94 86 LEU A C 1
ATOM 704 O O . LEU A 1 86 ? -8.228 -6.790 -5.385 1.00 97.94 86 LEU A O 1
ATOM 708 N N . ILE A 1 87 ? -6.230 -7.767 -5.719 1.00 97.00 87 ILE A N 1
ATOM 709 C CA . ILE A 1 87 ? -6.433 -8.065 -7.150 1.00 97.00 87 ILE A CA 1
ATOM 710 C C . ILE A 1 87 ? -7.669 -8.951 -7.363 1.00 97.00 87 ILE A C 1
ATOM 712 O O . ILE A 1 87 ? -8.481 -8.675 -8.240 1.00 97.00 87 ILE A O 1
ATOM 716 N N . LYS A 1 88 ? -7.855 -9.986 -6.530 1.00 96.38 88 LYS A N 1
ATOM 717 C CA . LYS A 1 88 ? -9.039 -10.862 -6.600 1.00 96.38 88 LYS A CA 1
ATOM 718 C C . LYS A 1 88 ? -10.348 -10.126 -6.298 1.00 96.38 88 LYS A C 1
ATOM 720 O O . LYS A 1 88 ? -11.366 -10.460 -6.889 1.00 96.38 88 LYS A O 1
ATOM 725 N N . LEU A 1 89 ? -10.328 -9.163 -5.373 1.00 97.38 89 LEU A N 1
ATOM 726 C CA . LEU A 1 89 ? -11.503 -8.358 -5.018 1.00 97.38 89 LEU A CA 1
ATOM 727 C C . LEU A 1 89 ? -11.879 -7.355 -6.116 1.00 97.38 89 LEU A C 1
ATOM 729 O O . LEU A 1 89 ? -13.053 -7.045 -6.278 1.00 97.38 89 LEU A O 1
ATOM 733 N N . HIS A 1 90 ? -10.895 -6.859 -6.867 1.00 96.50 90 HIS A N 1
ATOM 734 C CA . HIS A 1 90 ? -11.070 -5.776 -7.834 1.00 96.50 90 HIS A CA 1
ATOM 735 C C . HIS A 1 90 ? -10.523 -6.168 -9.191 1.00 96.50 90 HIS A C 1
ATOM 737 O O . HIS A 1 90 ? -9.478 -5.653 -9.574 1.00 96.50 90 HIS A O 1
ATOM 743 N N . THR A 1 91 ? -11.194 -7.060 -9.919 1.00 95.06 91 THR A N 1
ATOM 744 C CA . THR A 1 91 ? -10.705 -7.535 -11.226 1.00 95.06 91 THR A CA 1
ATOM 745 C C . THR A 1 91 ? -10.651 -6.387 -12.244 1.00 95.06 91 THR A C 1
ATOM 747 O O . THR A 1 91 ? -11.660 -5.734 -12.503 1.00 95.06 91 THR A O 1
ATOM 750 N N . ARG A 1 92 ? -9.471 -6.135 -12.822 1.00 95.31 92 ARG A N 1
ATOM 751 C CA . ARG A 1 92 ? -9.205 -5.104 -13.838 1.00 95.31 92 ARG A CA 1
ATOM 752 C C . ARG A 1 92 ? -8.323 -5.670 -14.961 1.00 95.31 92 ARG A C 1
ATOM 754 O O . ARG A 1 92 ? -7.630 -6.660 -14.727 1.00 95.31 92 ARG A O 1
ATOM 761 N N . PRO A 1 93 ? -8.299 -5.049 -16.159 1.00 95.31 93 PRO A N 1
ATOM 762 C CA . PRO A 1 93 ? -7.492 -5.538 -17.283 1.00 95.31 93 PRO A CA 1
ATOM 763 C C . PRO A 1 93 ? -5.985 -5.566 -17.001 1.00 95.31 93 PRO A C 1
ATOM 765 O O . PRO A 1 93 ? -5.272 -6.420 -17.522 1.00 95.31 93 PRO A O 1
ATOM 768 N N . PHE A 1 94 ? -5.494 -4.632 -16.184 1.00 95.44 94 PHE A N 1
ATOM 769 C CA . PHE A 1 94 ? -4.106 -4.589 -15.741 1.00 95.44 94 PHE A CA 1
ATOM 770 C C . PHE A 1 94 ? -3.986 -3.891 -14.386 1.00 95.44 94 PHE A C 1
ATOM 772 O O . PHE A 1 94 ? -4.882 -3.159 -13.966 1.00 95.44 94 PHE A O 1
ATOM 779 N N . TYR A 1 95 ? -2.836 -4.092 -13.749 1.00 97.44 95 TYR A N 1
ATOM 780 C CA . TYR A 1 95 ? -2.388 -3.356 -12.572 1.00 97.44 95 TYR A CA 1
ATOM 781 C C . TYR A 1 95 ? -0.926 -2.999 -12.760 1.00 97.44 95 TYR A C 1
ATOM 783 O O . TYR A 1 95 ? -0.209 -3.670 -13.510 1.00 97.44 95 TYR A O 1
ATOM 791 N N . PHE A 1 96 ? -0.466 -1.996 -12.029 1.00 96.38 96 PHE A N 1
ATOM 792 C CA . PHE A 1 96 ? 0.958 -1.733 -11.909 1.00 96.38 96 PHE A CA 1
ATOM 793 C C . PHE A 1 96 ? 1.320 -1.312 -10.489 1.00 96.38 96 PHE A C 1
ATOM 795 O O . PHE A 1 96 ? 0.461 -1.042 -9.650 1.00 96.38 96 PHE A O 1
ATOM 802 N N . VAL A 1 97 ? 2.618 -1.314 -10.229 1.00 94.88 97 VAL A N 1
ATOM 803 C CA . VAL A 1 97 ? 3.228 -0.829 -8.998 1.00 94.88 97 VAL A CA 1
ATOM 804 C C . VAL A 1 97 ? 4.433 0.005 -9.395 1.00 94.88 97 VAL A C 1
ATOM 806 O O . VAL A 1 97 ? 5.176 -0.386 -10.299 1.00 94.88 97 VAL A O 1
ATOM 809 N N . THR A 1 98 ? 4.633 1.129 -8.721 1.00 92.81 98 THR A N 1
ATOM 810 C CA . THR A 1 98 ? 5.862 1.909 -8.850 1.00 92.81 98 THR A CA 1
ATOM 811 C C . THR A 1 98 ? 6.745 1.615 -7.648 1.00 92.81 98 THR A C 1
ATOM 813 O O . THR A 1 98 ? 6.303 1.693 -6.504 1.00 92.81 98 THR A O 1
ATOM 816 N N . ILE A 1 99 ? 7.988 1.213 -7.899 1.00 91.38 99 ILE A N 1
ATOM 817 C CA . ILE A 1 99 ? 8.914 0.758 -6.860 1.00 91.38 99 ILE A CA 1
ATOM 818 C C . ILE A 1 99 ? 10.212 1.541 -7.017 1.00 91.38 99 ILE A C 1
ATOM 820 O O . ILE A 1 99 ? 10.793 1.548 -8.100 1.00 91.38 99 ILE A O 1
ATOM 824 N N . SER A 1 100 ? 10.666 2.190 -5.941 1.00 90.06 100 SER A N 1
ATOM 825 C CA . SER A 1 100 ? 11.997 2.802 -5.915 1.00 90.06 100 SER A CA 1
ATOM 826 C C . SER A 1 100 ? 13.068 1.718 -6.019 1.00 90.06 100 SER A C 1
ATOM 828 O O . SER A 1 100 ? 12.964 0.672 -5.373 1.00 90.06 100 SER A O 1
ATOM 830 N N . ASN A 1 101 ? 14.148 2.001 -6.748 1.00 86.38 101 ASN A N 1
ATOM 831 C CA . ASN A 1 101 ? 15.330 1.136 -6.784 1.00 86.38 101 ASN A CA 1
ATOM 832 C C . ASN A 1 101 ? 15.946 0.933 -5.386 1.00 86.38 101 ASN A C 1
ATOM 834 O O . ASN A 1 101 ? 16.577 -0.092 -5.142 1.00 86.38 101 ASN A O 1
ATOM 838 N N . GLY A 1 102 ? 15.713 1.864 -4.452 1.00 87.00 102 GLY A N 1
ATOM 839 C CA . GLY A 1 102 ? 16.103 1.734 -3.047 1.00 87.00 102 GLY A CA 1
ATOM 840 C C . GLY A 1 102 ? 15.269 0.729 -2.242 1.00 87.00 102 GLY A C 1
ATOM 841 O O . GLY A 1 102 ? 15.604 0.455 -1.096 1.00 87.00 102 GLY A O 1
ATOM 842 N N . ASN A 1 103 ? 14.198 0.151 -2.807 1.00 88.25 103 ASN A N 1
ATOM 843 C CA . ASN A 1 103 ? 13.257 -0.723 -2.098 1.00 88.25 103 ASN A CA 1
ATOM 844 C C . ASN A 1 103 ? 13.262 -2.173 -2.635 1.00 88.25 103 ASN A C 1
ATOM 846 O O . ASN A 1 103 ? 12.286 -2.637 -3.244 1.00 88.25 103 ASN A O 1
ATOM 850 N N . PRO A 1 104 ? 14.334 -2.950 -2.383 1.00 89.81 104 PRO A N 1
ATOM 851 C CA . PRO A 1 104 ? 14.446 -4.325 -2.871 1.00 89.81 104 PRO A CA 1
ATOM 852 C C . PRO A 1 104 ? 13.396 -5.263 -2.257 1.00 89.81 104 PRO A C 1
ATOM 854 O O . PRO A 1 104 ? 13.060 -6.295 -2.841 1.00 89.81 104 PRO A O 1
ATOM 857 N N . ALA A 1 105 ? 12.854 -4.930 -1.081 1.00 88.62 105 ALA A N 1
ATOM 858 C CA . ALA A 1 105 ? 11.797 -5.711 -0.449 1.00 88.62 105 ALA A CA 1
ATOM 859 C C . ALA A 1 105 ? 10.501 -5.673 -1.274 1.00 88.62 105 ALA A C 1
ATOM 861 O O . ALA A 1 105 ? 9.897 -6.720 -1.518 1.00 88.62 105 ALA A O 1
ATOM 862 N N . SER A 1 106 ? 10.104 -4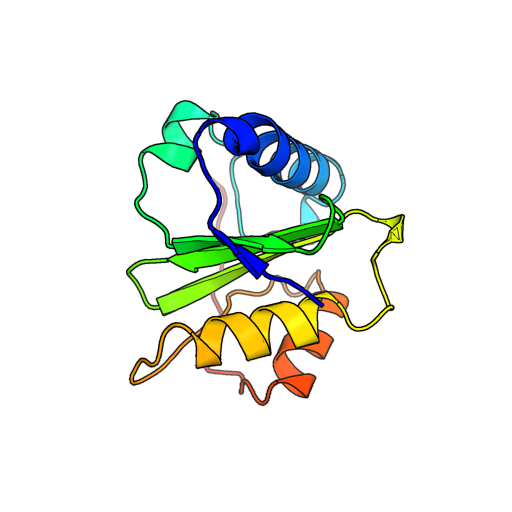.490 -1.750 1.00 89.62 106 SER A N 1
ATOM 863 C CA . SER A 1 106 ? 8.915 -4.339 -2.596 1.00 89.62 106 SER A CA 1
ATOM 864 C C . SER A 1 106 ? 9.118 -4.939 -3.984 1.00 89.62 106 SER A C 1
ATOM 866 O O . SER A 1 106 ? 8.190 -5.550 -4.515 1.00 89.62 106 SER A O 1
ATOM 868 N N . LEU A 1 107 ? 10.340 -4.883 -4.530 1.00 92.00 107 LEU A N 1
ATOM 869 C CA . LEU A 1 107 ? 10.677 -5.581 -5.776 1.00 92.00 107 LEU A CA 1
ATOM 870 C C . LEU A 1 107 ? 10.426 -7.094 -5.658 1.00 92.00 107 LEU A C 1
ATOM 872 O O . LEU A 1 107 ? 9.690 -7.663 -6.462 1.00 92.00 107 LEU A O 1
ATOM 876 N N . LYS A 1 108 ? 10.917 -7.730 -4.585 1.00 91.31 108 LYS A N 1
ATOM 877 C CA . LYS A 1 108 ? 10.667 -9.160 -4.315 1.00 91.31 108 LYS A CA 1
ATOM 878 C C . LYS A 1 108 ? 9.179 -9.483 -4.163 1.00 91.31 108 LYS A C 1
ATOM 880 O O . LYS A 1 108 ? 8.741 -10.580 -4.514 1.00 91.31 108 LYS A O 1
ATOM 885 N N . VAL A 1 109 ? 8.388 -8.566 -3.600 1.00 93.12 109 VAL A N 1
ATOM 886 C CA . VAL A 1 109 ? 6.929 -8.735 -3.509 1.00 93.12 109 VAL A CA 1
ATOM 887 C C . VAL A 1 109 ? 6.308 -8.729 -4.903 1.00 93.12 109 VAL A C 1
ATOM 889 O O . VAL A 1 109 ? 5.535 -9.640 -5.205 1.00 93.12 109 VAL A O 1
ATOM 892 N N . ALA A 1 110 ? 6.666 -7.764 -5.750 1.00 93.94 110 ALA A N 1
ATOM 893 C CA . ALA A 1 110 ? 6.163 -7.659 -7.116 1.00 93.94 110 ALA A CA 1
ATOM 894 C C . ALA A 1 110 ? 6.491 -8.912 -7.948 1.00 93.94 110 ALA A C 1
ATOM 896 O O . ALA A 1 110 ? 5.594 -9.491 -8.568 1.00 93.94 110 ALA A O 1
ATOM 897 N N . GLU A 1 111 ? 7.729 -9.402 -7.867 1.00 93.25 111 GLU A N 1
ATOM 898 C CA . GLU A 1 111 ? 8.175 -10.635 -8.530 1.00 93.25 111 GLU A CA 1
ATOM 899 C C . GLU A 1 111 ? 7.365 -11.861 -8.080 1.00 93.25 111 GLU A C 1
ATOM 901 O O . GLU A 1 111 ? 6.843 -12.604 -8.909 1.00 93.25 111 GLU A O 1
ATOM 906 N N . LYS A 1 112 ? 7.163 -12.047 -6.765 1.00 94.19 112 LYS A N 1
ATOM 907 C CA . LYS A 1 112 ? 6.370 -13.165 -6.203 1.00 94.19 112 LYS A CA 1
ATOM 908 C C . LYS A 1 112 ? 4.890 -13.145 -6.592 1.00 94.19 112 LYS A C 1
ATOM 910 O O . LYS A 1 112 ? 4.184 -14.153 -6.444 1.00 94.19 112 LYS A O 1
ATOM 915 N N . ILE A 1 113 ? 4.380 -11.985 -6.990 1.00 94.50 113 ILE A N 1
ATOM 916 C CA . ILE A 1 113 ? 3.012 -11.835 -7.489 1.00 94.50 113 ILE A CA 1
ATOM 917 C C . ILE A 1 113 ? 2.954 -12.121 -8.994 1.00 94.50 113 ILE A C 1
ATOM 919 O O . ILE A 1 113 ? 1.921 -12.591 -9.462 1.00 94.50 113 ILE A O 1
ATOM 923 N N . GLY A 1 114 ? 4.058 -11.919 -9.718 1.00 95.50 114 GLY A N 1
ATOM 924 C CA . GLY A 1 114 ? 4.150 -12.104 -11.166 1.00 95.50 114 GLY A CA 1
ATOM 925 C C . GLY A 1 114 ? 4.118 -10.798 -11.961 1.00 95.50 114 GLY A C 1
ATOM 926 O O . GLY A 1 114 ? 3.922 -10.839 -13.177 1.00 95.50 114 GLY A O 1
ATOM 927 N N . PHE A 1 115 ? 4.306 -9.643 -11.309 1.00 95.88 115 PHE A N 1
ATOM 928 C CA . PHE A 1 115 ? 4.544 -8.393 -12.030 1.00 95.88 115 PHE A CA 1
ATOM 929 C C . PHE A 1 115 ? 5.844 -8.495 -12.826 1.00 95.88 115 PHE A C 1
ATOM 931 O O . PHE A 1 115 ? 6.812 -9.121 -12.397 1.00 95.88 115 PHE A O 1
ATOM 938 N N . LYS A 1 116 ? 5.861 -7.858 -13.997 1.00 94.25 116 LYS A N 1
ATOM 939 C CA . LYS A 1 116 ? 7.039 -7.785 -14.861 1.00 94.25 116 LYS A CA 1
ATOM 940 C C . LYS A 1 116 ? 7.478 -6.327 -14.981 1.00 94.25 116 LYS A C 1
ATOM 942 O O . LYS A 1 116 ? 6.599 -5.476 -15.136 1.00 94.25 116 LYS A O 1
ATOM 947 N N . PRO A 1 117 ? 8.788 -6.030 -14.958 1.00 92.38 117 PRO A N 1
ATOM 948 C CA . PRO A 1 117 ? 9.279 -4.690 -15.255 1.00 92.38 117 PRO A CA 1
ATOM 949 C C . PRO A 1 117 ? 8.772 -4.219 -16.623 1.00 92.38 117 PRO A C 1
ATOM 951 O O . PRO A 1 117 ? 8.761 -4.991 -17.587 1.00 92.38 117 PRO A O 1
ATOM 954 N N . LYS A 1 118 ? 8.322 -2.964 -16.702 1.00 92.69 118 LYS A N 1
ATOM 955 C CA . LYS A 1 118 ? 7.791 -2.365 -17.940 1.00 92.69 118 LYS A CA 1
ATOM 956 C C . LYS A 1 118 ? 8.440 -1.043 -18.326 1.00 92.69 118 LYS A C 1
ATOM 958 O O . LYS A 1 118 ? 8.464 -0.724 -19.507 1.00 92.69 118 LYS A O 1
ATOM 963 N N . GLY A 1 119 ? 8.975 -0.304 -17.364 1.00 90.62 119 GLY A N 1
ATOM 964 C CA . GLY A 1 119 ? 9.637 0.970 -17.599 1.00 90.62 119 GLY A CA 1
ATOM 965 C C . GLY A 1 119 ? 10.319 1.468 -16.334 1.00 90.62 119 GLY A C 1
ATOM 966 O O . GLY A 1 119 ? 10.185 0.863 -15.269 1.00 90.62 119 GLY A O 1
ATOM 967 N N . GLN A 1 120 ? 11.051 2.565 -16.476 1.00 89.06 120 GLN A N 1
ATOM 968 C CA . GLN A 1 120 ? 11.688 3.283 -15.379 1.00 89.06 120 GLN A CA 1
ATOM 969 C C . GLN A 1 120 ? 11.161 4.715 -15.363 1.00 89.06 120 GLN A C 1
ATOM 971 O O . GLN A 1 120 ? 10.895 5.293 -16.416 1.00 89.06 120 GLN A O 1
ATOM 976 N N . ILE A 1 121 ? 11.007 5.269 -14.164 1.00 86.38 121 ILE A N 1
ATOM 977 C CA . ILE A 1 121 ? 10.629 6.665 -13.952 1.00 86.38 121 ILE A CA 1
ATOM 978 C C . ILE A 1 121 ? 11.839 7.351 -13.327 1.00 86.38 121 ILE A C 1
ATOM 980 O O . ILE A 1 121 ? 12.344 6.894 -12.303 1.00 86.38 121 ILE A O 1
ATOM 984 N N . LEU A 1 122 ? 12.306 8.428 -13.956 1.00 84.06 122 LEU A N 1
ATOM 985 C CA . LEU A 1 122 ? 13.336 9.300 -13.404 1.00 84.06 122 LEU A CA 1
ATOM 986 C C . LEU A 1 122 ? 12.644 10.486 -12.740 1.00 84.06 122 LEU A C 1
ATOM 988 O O . LEU A 1 122 ? 11.812 11.149 -13.359 1.00 84.06 122 LEU A O 1
ATOM 992 N N . ILE A 1 123 ? 12.973 10.722 -11.476 1.00 77.06 123 ILE A N 1
ATOM 993 C CA . ILE A 1 123 ? 12.434 11.832 -10.699 1.00 77.06 123 ILE A CA 1
ATOM 994 C C . ILE A 1 123 ? 13.550 12.854 -10.548 1.00 77.06 123 ILE A C 1
ATOM 996 O O . ILE A 1 123 ? 14.605 12.541 -10.000 1.00 77.06 123 ILE A O 1
ATOM 1000 N N . TYR A 1 124 ? 13.307 14.061 -11.044 1.00 72.88 124 TYR A N 1
ATOM 1001 C CA . TYR A 1 124 ? 14.204 15.195 -10.879 1.00 72.88 124 TYR A CA 1
ATOM 1002 C C . TYR A 1 124 ? 13.599 16.123 -9.832 1.00 72.88 124 TYR A C 1
ATOM 1004 O O . TYR A 1 124 ? 12.452 16.550 -9.969 1.00 72.88 124 TYR A O 1
ATOM 1012 N N . SER A 1 125 ? 14.364 16.402 -8.785 1.00 64.88 125 SER A N 1
ATOM 1013 C CA . SER A 1 125 ? 14.040 17.431 -7.802 1.00 64.88 125 SER A CA 1
ATOM 1014 C C . SER A 1 125 ? 14.802 18.693 -8.201 1.00 64.88 125 SER A C 1
ATOM 1016 O O . SER A 1 125 ? 16.015 18.612 -8.398 1.00 64.88 125 SER A O 1
ATOM 1018 N N . ASN A 1 126 ? 14.095 19.812 -8.369 1.00 56.31 126 ASN A N 1
ATOM 1019 C CA . ASN A 1 126 ? 14.714 21.129 -8.560 1.00 56.31 126 ASN A CA 1
ATOM 1020 C C . ASN A 1 126 ? 15.282 21.668 -7.246 1.00 56.31 126 ASN A C 1
ATOM 1022 O O . ASN A 1 126 ? 14.664 21.384 -6.194 1.00 56.31 126 ASN A O 1
#

Secondary structure (DSSP, 8-state):
--EEEP-GGGHHHHHHHHHHHHHH-GGG-S--S---HHHHHHS--EEEEETTTTEEEEE-TTSBEEEEE-GGGTTSSHHHHHHHHHHHHS--S--B----TT-HHHHHHHHHHT------------

pLDDT: mean 92.54, std 7.16, range [56.31, 98.69]

Foldseek 3Di:
DDWAFDDPVCLVLQLVQVVVCCVVCVQWDPDPDNDDSCVVPVFDWGKTAQDPSQWIWIAHPVQEIDIGGDPVCAPVCSLLVRVLVVCVVDPDPDHDYDTRPSHVSVVVSCVSNPHDDDDDDDDDDD